Protein AF-A0AAE0EJJ4-F1 (afdb_monomer_lite)

Radius of gyration: 18.62 Å; chains: 1; bounding box: 40×28×56 Å

Sequence (105 aa):
MGSEPDEYFDWIATVKEVLKFKQVPKDRRVSLAATRLRGCVGAWCQQLKLARNMQGKPKIVASEKMKKHIRVAFLPHNYDRLMFQCLQNLKQRNLSIDDYTSDFY

Structure (mmCIF, N/CA/C/O backbone):
data_AF-A0AAE0EJJ4-F1
#
_entry.id   AF-A0AAE0EJJ4-F1
#
loop_
_atom_site.group_PDB
_atom_site.id
_atom_site.type_symbol
_atom_site.label_atom_id
_atom_site.label_alt_id
_atom_site.label_comp_id
_atom_site.label_asym_id
_atom_site.label_entity_id
_atom_site.label_seq_id
_atom_site.pdbx_PDB_ins_code
_atom_site.Cartn_x
_atom_site.Cartn_y
_atom_site.Cartn_z
_atom_site.occupancy
_atom_site.B_iso_or_equiv
_atom_site.auth_seq_id
_atom_site.auth_comp_id
_atom_site.auth_asym_id
_atom_site.auth_atom_id
_atom_site.pdbx_PDB_model_num
ATOM 1 N N . MET A 1 1 ? 8.387 -15.627 -7.793 1.00 41.75 1 MET A N 1
ATOM 2 C CA . MET A 1 1 ? 7.928 -14.805 -6.653 1.00 41.75 1 MET A CA 1
ATOM 3 C C . MET A 1 1 ? 7.786 -13.391 -7.181 1.00 41.75 1 MET A C 1
ATOM 5 O O . MET A 1 1 ? 8.735 -12.933 -7.804 1.00 41.75 1 MET A O 1
ATOM 9 N N . GLY A 1 2 ? 6.605 -12.776 -7.071 1.00 52.22 2 GLY A N 1
ATOM 10 C CA . GLY A 1 2 ? 6.385 -11.408 -7.556 1.00 52.22 2 GLY A CA 1
ATOM 11 C C . GLY A 1 2 ? 7.298 -10.426 -6.827 1.00 52.22 2 GLY A C 1
ATOM 12 O O . GLY A 1 2 ? 7.664 -10.665 -5.676 1.00 52.22 2 GLY A O 1
ATOM 13 N N . SER A 1 3 ? 7.723 -9.367 -7.509 1.00 62.94 3 SER A N 1
ATOM 14 C CA . SER A 1 3 ? 8.555 -8.345 -6.883 1.00 62.94 3 SER A CA 1
ATOM 15 C C . SER A 1 3 ? 7.719 -7.529 -5.881 1.00 62.94 3 SER A C 1
ATOM 17 O O . SER A 1 3 ? 6.515 -7.354 -6.073 1.00 62.94 3 SER A O 1
ATOM 19 N N . GLU A 1 4 ? 8.330 -7.025 -4.802 1.00 68.44 4 GLU A N 1
ATOM 20 C CA . GLU A 1 4 ? 7.642 -6.194 -3.792 1.00 68.44 4 GLU A CA 1
ATOM 21 C C . GLU A 1 4 ? 6.810 -5.025 -4.385 1.00 68.44 4 GLU A C 1
ATOM 23 O O . GLU A 1 4 ? 5.725 -4.745 -3.862 1.00 68.44 4 GLU A O 1
ATOM 28 N N . PRO A 1 5 ? 7.235 -4.365 -5.488 1.00 73.19 5 PRO A N 1
ATOM 29 C CA . PRO A 1 5 ? 6.418 -3.375 -6.191 1.00 73.19 5 PRO A CA 1
ATOM 30 C C . PRO A 1 5 ? 5.137 -3.938 -6.819 1.00 73.19 5 PRO A C 1
ATOM 32 O O . PRO A 1 5 ? 4.093 -3.290 -6.732 1.00 73.19 5 PRO A O 1
ATOM 35 N N . ASP A 1 6 ? 5.183 -5.124 -7.428 1.00 75.69 6 ASP A N 1
ATOM 36 C CA . ASP A 1 6 ? 4.019 -5.725 -8.095 1.00 75.69 6 ASP A CA 1
ATOM 37 C C . ASP A 1 6 ? 2.944 -6.103 -7.070 1.00 75.69 6 ASP A C 1
ATOM 39 O O . ASP A 1 6 ? 1.774 -5.754 -7.232 1.00 75.69 6 ASP A O 1
ATOM 43 N N . GLU A 1 7 ? 3.353 -6.698 -5.941 1.00 74.31 7 GLU A N 1
ATOM 44 C CA . GLU A 1 7 ? 2.444 -7.001 -4.826 1.00 74.31 7 GLU A CA 1
ATOM 45 C C . GLU A 1 7 ? 1.755 -5.737 -4.282 1.00 74.31 7 GLU A C 1
ATOM 47 O O . GLU A 1 7 ? 0.582 -5.768 -3.888 1.00 74.31 7 GLU A O 1
ATOM 52 N N . TYR A 1 8 ? 2.458 -4.600 -4.280 1.00 75.56 8 TYR A N 1
ATOM 53 C CA . TYR A 1 8 ? 1.885 -3.314 -3.894 1.00 75.56 8 TYR A CA 1
ATOM 54 C C . TYR A 1 8 ? 0.808 -2.833 -4.879 1.00 75.56 8 TYR A C 1
ATOM 56 O O . TYR A 1 8 ? -0.272 -2.405 -4.445 1.00 75.56 8 TYR A O 1
ATOM 64 N N . PHE A 1 9 ? 1.068 -2.892 -6.188 1.00 80.06 9 PHE A N 1
ATOM 65 C CA . PHE A 1 9 ? 0.102 -2.449 -7.199 1.00 80.06 9 PHE A CA 1
ATOM 66 C C . PHE A 1 9 ? -1.126 -3.359 -7.266 1.00 80.06 9 PHE A C 1
ATOM 68 O O . PHE A 1 9 ? -2.250 -2.842 -7.291 1.00 80.06 9 PHE A O 1
ATOM 75 N N . ASP A 1 10 ? -0.935 -4.675 -7.184 1.00 81.50 10 ASP A N 1
ATOM 76 C CA . ASP A 1 10 ? -2.021 -5.658 -7.137 1.00 81.50 10 ASP A CA 1
ATOM 77 C C . ASP A 1 10 ? -2.928 -5.438 -5.923 1.00 81.50 10 ASP A C 1
ATOM 79 O O . ASP A 1 10 ? -4.164 -5.451 -6.024 1.00 81.50 10 ASP A O 1
ATOM 83 N N . TRP A 1 11 ? -2.334 -5.148 -4.762 1.00 81.38 11 TRP A N 1
ATOM 84 C CA . TRP A 1 11 ? -3.098 -4.795 -3.571 1.00 81.38 11 TRP A CA 1
ATOM 85 C C . TRP A 1 11 ? -3.893 -3.494 -3.757 1.00 81.38 11 TRP A C 1
ATOM 87 O O . TRP A 1 11 ? -5.083 -3.449 -3.422 1.00 81.38 11 TRP A O 1
ATOM 97 N N . ILE A 1 12 ? -3.281 -2.438 -4.311 1.00 80.44 12 ILE A N 1
ATOM 98 C CA . ILE A 1 12 ? -3.973 -1.168 -4.592 1.00 80.44 12 ILE A CA 1
ATOM 99 C C . ILE A 1 12 ? -5.172 -1.400 -5.520 1.00 80.44 12 ILE A C 1
ATOM 101 O O . ILE A 1 12 ? -6.250 -0.850 -5.261 1.00 80.44 12 ILE A O 1
ATOM 105 N N . ALA A 1 13 ? -4.996 -2.185 -6.585 1.00 83.44 13 ALA A N 1
ATOM 106 C CA . ALA A 1 13 ? -6.049 -2.507 -7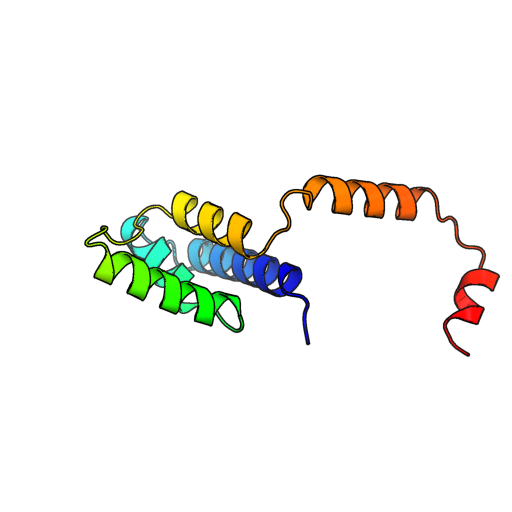.543 1.00 83.44 13 ALA A CA 1
ATOM 107 C C . ALA A 1 13 ? -7.207 -3.247 -6.857 1.00 83.44 13 ALA A C 1
ATOM 109 O O . ALA A 1 13 ? -8.346 -2.770 -6.879 1.00 83.44 13 ALA A O 1
ATOM 110 N N . THR A 1 14 ? -6.889 -4.319 -6.129 1.00 82.62 14 THR A N 1
ATOM 111 C CA . THR A 1 14 ? -7.864 -5.146 -5.405 1.00 82.62 14 THR A CA 1
ATOM 112 C C . THR A 1 14 ? -8.655 -4.330 -4.377 1.00 82.62 14 THR A C 1
ATOM 114 O O . THR A 1 14 ? -9.881 -4.420 -4.288 1.00 82.62 14 THR A O 1
ATOM 117 N N . VAL A 1 15 ? -7.982 -3.487 -3.586 1.00 81.50 15 VAL A N 1
ATOM 118 C CA . VAL A 1 15 ? -8.654 -2.655 -2.576 1.00 81.50 15 VAL A CA 1
ATOM 119 C C . VAL A 1 15 ? -9.566 -1.622 -3.229 1.00 81.50 15 VAL A C 1
ATOM 121 O O . VAL A 1 15 ? -10.688 -1.429 -2.759 1.00 81.50 15 VAL A O 1
ATOM 124 N N . LYS A 1 16 ? -9.129 -0.959 -4.307 1.00 81.00 16 LYS A N 1
ATOM 125 C CA . LYS A 1 16 ? -9.970 0.010 -5.028 1.00 81.00 16 LYS A CA 1
ATOM 126 C C . LYS A 1 16 ? -11.237 -0.647 -5.575 1.00 81.00 16 LYS A C 1
ATOM 128 O O . LYS A 1 16 ? -12.318 -0.080 -5.412 1.00 81.00 16 LYS A O 1
ATOM 133 N N . GLU A 1 17 ? -11.110 -1.828 -6.169 1.00 83.62 17 GLU A N 1
ATOM 134 C CA . GLU A 1 17 ? -12.235 -2.586 -6.717 1.00 83.62 17 GLU A CA 1
ATOM 135 C C . GLU A 1 17 ? -13.245 -2.964 -5.628 1.00 83.62 17 GLU A C 1
ATOM 137 O O . GLU A 1 17 ? -14.425 -2.623 -5.724 1.00 83.62 17 GLU A O 1
ATOM 142 N N . VAL A 1 18 ? -12.777 -3.567 -4.532 1.00 79.81 18 VAL A N 1
ATOM 143 C CA . VAL A 1 18 ? -13.637 -3.975 -3.411 1.00 79.81 18 VAL A CA 1
ATOM 144 C C . VAL A 1 18 ? -14.335 -2.770 -2.774 1.00 79.81 18 VAL A C 1
ATOM 146 O O . VAL A 1 18 ? -15.522 -2.843 -2.451 1.00 79.81 18 VAL A O 1
ATOM 149 N N . LEU A 1 19 ? -13.625 -1.651 -2.594 1.00 79.62 19 LEU A N 1
ATOM 150 C CA . LEU A 1 19 ? -14.198 -0.427 -2.030 1.00 79.62 19 LEU A CA 1
ATOM 151 C C . LEU A 1 19 ? -15.293 0.166 -2.921 1.00 79.62 19 LEU A C 1
ATOM 153 O O . LEU A 1 19 ? -16.303 0.635 -2.390 1.00 79.62 19 LEU A O 1
ATOM 157 N N . LYS A 1 20 ? -15.094 0.139 -4.245 1.00 79.94 20 LYS A N 1
ATOM 158 C CA . LYS A 1 20 ? -16.075 0.598 -5.235 1.00 79.94 20 LYS A CA 1
ATOM 159 C C . LYS A 1 20 ? -17.296 -0.318 -5.250 1.00 79.94 20 LYS A C 1
ATOM 161 O O . LYS A 1 20 ? -18.415 0.170 -5.139 1.00 79.94 20 LYS A O 1
ATOM 166 N N . PHE A 1 21 ? -17.080 -1.630 -5.313 1.00 78.75 21 PHE A N 1
ATOM 167 C CA . PHE A 1 21 ? -18.149 -2.624 -5.379 1.00 78.75 21 PHE A CA 1
ATOM 168 C C . PHE A 1 21 ? -19.016 -2.645 -4.112 1.00 78.75 21 PHE A C 1
ATOM 170 O O . PHE A 1 21 ? -20.240 -2.672 -4.189 1.00 78.75 21 PHE A O 1
ATOM 177 N N . LYS A 1 22 ? -18.397 -2.598 -2.926 1.00 80.31 22 LYS A N 1
ATOM 178 C CA . LYS A 1 22 ? -19.103 -2.704 -1.637 1.00 80.31 22 LYS A CA 1
ATOM 179 C C . LYS A 1 22 ? -19.611 -1.365 -1.082 1.00 80.31 22 LYS A C 1
ATOM 181 O O . LYS A 1 22 ? -20.136 -1.365 0.026 1.00 80.31 22 LYS A O 1
ATOM 186 N N . GLN A 1 23 ? -19.420 -0.243 -1.791 1.00 81.81 23 GLN A N 1
ATOM 187 C CA . GLN A 1 23 ? -19.802 1.113 -1.348 1.00 81.81 23 GLN A CA 1
ATOM 188 C C . GLN A 1 23 ? -19.411 1.401 0.114 1.00 81.81 23 GLN A C 1
ATOM 190 O O . GLN A 1 23 ? -20.178 1.926 0.918 1.00 81.81 23 GLN A O 1
ATOM 195 N N . VAL A 1 24 ? -18.191 1.006 0.480 1.00 78.38 24 VAL A N 1
ATOM 196 C CA . VAL A 1 24 ? -17.786 0.906 1.887 1.00 78.38 24 VAL A CA 1
ATOM 197 C C . VAL A 1 24 ? -17.747 2.297 2.541 1.00 78.38 24 VAL A C 1
ATOM 199 O O . VAL A 1 24 ? -17.097 3.202 1.989 1.00 78.38 24 VAL A O 1
ATOM 202 N N . PRO A 1 25 ? -18.359 2.472 3.728 1.00 80.19 25 PRO A N 1
ATOM 203 C CA . PRO A 1 25 ? -18.253 3.690 4.530 1.00 80.19 25 PRO A CA 1
ATOM 204 C C . PRO A 1 25 ? -16.795 4.069 4.819 1.00 80.19 25 PRO A C 1
ATOM 206 O O . PRO A 1 25 ? -15.949 3.194 5.021 1.00 80.19 25 PRO A O 1
ATOM 209 N N . LYS A 1 26 ? -16.476 5.374 4.803 1.00 74.69 26 LYS A N 1
ATOM 210 C CA . LYS A 1 26 ? -15.092 5.896 4.873 1.00 74.69 26 LYS A CA 1
ATOM 211 C C . LYS A 1 26 ? -14.316 5.387 6.098 1.00 74.69 26 LYS A C 1
ATOM 213 O O . LYS A 1 26 ? -13.133 5.080 5.971 1.00 74.69 26 LYS A O 1
ATOM 218 N N . ASP A 1 27 ? -14.987 5.245 7.233 1.00 77.69 27 ASP A N 1
ATOM 219 C CA . ASP A 1 27 ? -14.473 4.749 8.515 1.00 77.69 27 ASP A CA 1
ATOM 220 C C . ASP A 1 27 ? -14.047 3.270 8.476 1.00 77.69 27 ASP A C 1
ATOM 222 O O . ASP A 1 27 ? -13.112 2.872 9.172 1.00 77.69 27 ASP A O 1
ATOM 226 N N . ARG A 1 28 ? -14.659 2.453 7.607 1.00 79.19 28 ARG A N 1
ATOM 227 C CA . ARG A 1 28 ? -14.353 1.014 7.484 1.00 79.19 28 ARG A CA 1
ATOM 228 C C . ARG A 1 28 ? -13.341 0.688 6.390 1.00 79.19 28 ARG A C 1
ATOM 230 O O . ARG A 1 28 ? -12.793 -0.416 6.375 1.00 79.19 28 ARG A O 1
ATOM 237 N N . ARG A 1 29 ? -13.048 1.639 5.493 1.00 81.00 29 ARG A N 1
ATOM 238 C CA . ARG A 1 29 ? -12.181 1.410 4.321 1.00 81.00 29 ARG A CA 1
ATOM 239 C C . ARG A 1 29 ? -10.779 0.968 4.699 1.00 81.00 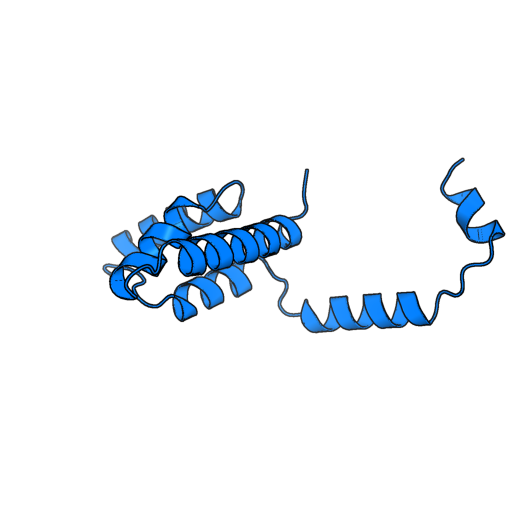29 ARG A C 1
ATOM 241 O O . ARG A 1 29 ? -10.242 0.076 4.057 1.00 81.00 29 ARG A O 1
ATOM 248 N N . VAL A 1 30 ? -10.192 1.563 5.738 1.00 76.38 30 VAL A N 1
ATOM 249 C CA . VAL A 1 30 ? -8.823 1.220 6.153 1.00 76.38 30 VAL A CA 1
ATOM 250 C C . VAL A 1 30 ? -8.758 -0.160 6.788 1.00 76.38 30 VAL A C 1
ATOM 252 O O . VAL A 1 30 ? -7.829 -0.911 6.509 1.00 76.38 30 VAL A O 1
ATOM 255 N N . SER A 1 31 ? -9.765 -0.518 7.587 1.00 77.19 31 SER A N 1
ATOM 256 C CA . SER A 1 31 ? -9.865 -1.862 8.156 1.00 77.19 31 SER A CA 1
ATOM 257 C C . SER A 1 31 ? -9.960 -2.913 7.046 1.00 77.19 31 SER A C 1
ATOM 259 O O . SER A 1 31 ? -9.184 -3.863 7.028 1.00 77.19 31 SER A O 1
ATOM 261 N N . LEU A 1 32 ? -10.826 -2.682 6.054 1.00 79.94 32 LEU A N 1
ATOM 262 C CA . LEU A 1 32 ? -10.988 -3.583 4.912 1.00 79.94 32 LEU A CA 1
ATOM 263 C C . LEU A 1 32 ? -9.743 -3.645 4.016 1.00 79.94 32 LEU A C 1
ATOM 265 O O . LEU A 1 32 ? -9.355 -4.713 3.558 1.00 79.94 32 LEU A O 1
ATOM 269 N N . ALA A 1 33 ? -9.094 -2.509 3.774 1.00 79.56 33 ALA A N 1
ATOM 270 C CA . ALA A 1 33 ? -7.853 -2.470 3.010 1.00 79.56 33 ALA A CA 1
ATOM 271 C C . ALA A 1 33 ? -6.748 -3.275 3.712 1.00 79.56 33 ALA A C 1
ATOM 273 O O . ALA A 1 33 ? -6.003 -4.003 3.059 1.00 79.56 33 ALA A O 1
ATOM 274 N N . ALA A 1 34 ? -6.686 -3.192 5.045 1.00 76.06 34 ALA A N 1
ATOM 275 C CA . ALA A 1 34 ? -5.708 -3.907 5.852 1.00 76.06 34 ALA A CA 1
ATOM 276 C C . ALA A 1 34 ? -5.956 -5.424 5.917 1.00 76.06 34 ALA A C 1
ATOM 278 O O . ALA A 1 34 ? -4.994 -6.171 6.065 1.00 76.06 34 ALA A O 1
ATOM 279 N N . THR A 1 35 ? -7.203 -5.900 5.807 1.00 77.25 35 THR A N 1
ATOM 280 C CA . THR A 1 35 ? -7.502 -7.349 5.762 1.00 77.25 35 THR A CA 1
ATOM 281 C C . THR A 1 35 ? -7.207 -7.982 4.406 1.00 77.25 35 THR A C 1
ATOM 283 O O . THR A 1 35 ? -7.113 -9.203 4.305 1.00 77.25 35 THR A O 1
ATOM 286 N N . ARG A 1 36 ? -7.066 -7.172 3.352 1.00 75.88 36 ARG A N 1
ATOM 287 C CA . ARG A 1 36 ? -6.721 -7.635 2.000 1.00 75.88 36 ARG A CA 1
ATOM 288 C C . ARG A 1 36 ? -5.221 -7.645 1.719 1.00 75.88 36 ARG A C 1
ATOM 290 O O . ARG A 1 36 ? -4.826 -8.101 0.654 1.00 75.88 36 ARG A O 1
ATOM 297 N N . LEU A 1 37 ? -4.402 -7.178 2.658 1.00 73.75 37 LEU A N 1
ATOM 298 C CA . LEU A 1 37 ? -2.951 -7.281 2.558 1.00 73.75 37 LEU A CA 1
ATOM 299 C C . LEU A 1 37 ? -2.516 -8.750 2.647 1.00 73.75 37 LEU A C 1
ATOM 301 O O . LEU A 1 37 ? -2.953 -9.477 3.540 1.00 73.75 37 LEU A O 1
ATOM 305 N N . ARG A 1 38 ? -1.651 -9.172 1.727 1.00 74.81 38 ARG A N 1
ATOM 306 C CA . ARG A 1 38 ? -1.029 -10.504 1.680 1.00 74.81 38 ARG A CA 1
ATOM 307 C C . ARG A 1 38 ? 0.486 -10.345 1.513 1.00 74.81 38 ARG A C 1
ATOM 309 O O . ARG A 1 38 ? 0.957 -9.218 1.364 1.00 74.81 38 ARG A O 1
ATOM 316 N N . GLY A 1 39 ? 1.227 -11.450 1.595 1.00 78.00 39 GLY A N 1
ATOM 317 C CA . GLY A 1 39 ? 2.674 -11.455 1.361 1.00 78.00 39 GLY A CA 1
ATOM 318 C C . GLY A 1 39 ? 3.438 -10.507 2.289 1.00 78.00 39 GLY A C 1
ATOM 319 O O . GLY A 1 39 ? 3.068 -10.319 3.458 1.00 78.00 39 GLY A O 1
ATOM 320 N N . CYS A 1 40 ? 4.482 -9.878 1.752 1.00 76.38 40 CYS A N 1
ATOM 321 C CA . CYS A 1 40 ? 5.354 -8.966 2.494 1.00 76.38 40 CYS A CA 1
ATOM 322 C C . CYS A 1 40 ? 4.589 -7.744 3.030 1.00 76.38 40 CYS A C 1
ATOM 324 O O . CYS A 1 40 ? 4.795 -7.312 4.169 1.00 76.38 40 CYS A O 1
ATOM 326 N N . VAL A 1 41 ? 3.617 -7.240 2.261 1.00 73.12 41 VAL A N 1
ATOM 327 C CA . VAL A 1 41 ? 2.800 -6.073 2.638 1.00 73.12 41 VAL A CA 1
ATOM 328 C C . VAL A 1 41 ? 1.902 -6.364 3.846 1.00 73.12 41 VAL A C 1
ATOM 330 O O . VAL A 1 41 ? 1.709 -5.508 4.718 1.00 73.12 41 VAL A O 1
ATOM 333 N N . GLY A 1 42 ? 1.390 -7.595 3.948 1.00 77.25 42 GLY A N 1
ATOM 334 C CA . GLY A 1 42 ? 0.635 -8.074 5.109 1.00 77.25 42 GLY A CA 1
ATOM 335 C C . GLY A 1 42 ? 1.477 -8.137 6.380 1.00 77.25 42 GLY A C 1
ATOM 336 O O . GLY A 1 42 ? 1.067 -7.595 7.412 1.00 77.25 42 GLY A O 1
ATOM 337 N N . ALA A 1 43 ? 2.664 -8.743 6.297 1.00 80.88 43 ALA A N 1
ATOM 338 C CA . ALA A 1 43 ? 3.585 -8.873 7.425 1.00 80.88 43 ALA A CA 1
ATOM 339 C C . ALA A 1 43 ? 4.03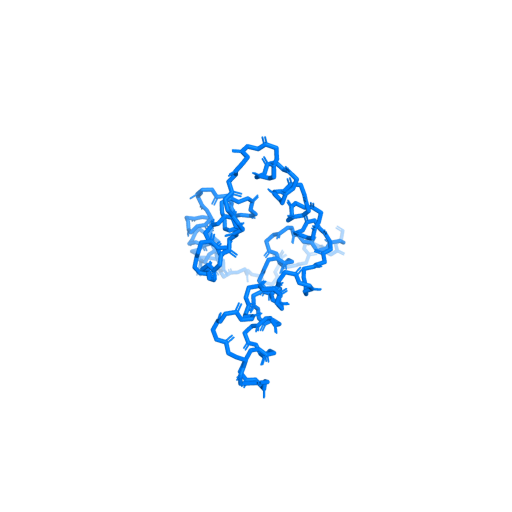0 -7.502 7.960 1.00 80.88 43 ALA A C 1
ATOM 341 O O . ALA A 1 43 ? 3.917 -7.230 9.160 1.00 80.88 43 ALA A O 1
ATOM 342 N N . TRP A 1 44 ? 4.427 -6.594 7.066 1.00 82.12 44 TRP A N 1
ATOM 343 C CA . TRP A 1 44 ? 4.804 -5.229 7.432 1.00 82.12 44 TRP A CA 1
ATOM 344 C C . TRP A 1 44 ? 3.657 -4.472 8.118 1.00 82.12 44 TRP A C 1
ATOM 346 O O . TRP A 1 44 ? 3.866 -3.776 9.111 1.00 82.12 44 TRP A O 1
ATOM 356 N N . CYS A 1 45 ? 2.412 -4.633 7.657 1.00 80.06 45 CYS A N 1
ATOM 357 C CA . CYS A 1 45 ? 1.277 -3.951 8.281 1.00 80.06 45 CYS A CA 1
ATOM 358 C C . CYS A 1 45 ? 1.009 -4.446 9.709 1.00 80.06 45 CYS A C 1
ATOM 360 O O . CYS A 1 45 ? 0.631 -3.649 10.572 1.00 80.06 45 CYS A O 1
ATOM 362 N N . GLN A 1 46 ? 1.226 -5.735 9.989 1.00 81.19 46 GLN A N 1
ATOM 363 C CA . GLN A 1 46 ? 1.151 -6.265 11.355 1.00 81.19 46 GLN A CA 1
ATOM 364 C C . GLN A 1 46 ? 2.251 -5.672 12.240 1.00 81.19 46 GLN A C 1
ATOM 366 O O . GLN A 1 46 ? 1.953 -5.170 13.324 1.00 81.19 46 GLN A O 1
ATOM 371 N N . GLN A 1 47 ? 3.491 -5.621 11.747 1.00 82.25 47 GLN A N 1
ATOM 372 C CA . GLN A 1 47 ? 4.597 -4.978 12.462 1.00 82.25 47 GLN A CA 1
ATOM 373 C C . GLN A 1 47 ? 4.323 -3.492 12.729 1.00 82.25 47 GLN A C 1
ATOM 375 O O . GLN A 1 47 ? 4.523 -3.017 13.846 1.00 82.25 47 GLN A O 1
ATOM 380 N N . LEU A 1 48 ? 3.773 -2.764 11.753 1.00 81.81 48 LEU A N 1
ATOM 381 C CA . LEU A 1 48 ? 3.391 -1.362 11.919 1.00 81.81 48 LEU A CA 1
ATOM 382 C C . LEU A 1 48 ? 2.316 -1.186 13.001 1.00 81.81 48 LEU A C 1
ATOM 384 O O . LEU A 1 48 ? 2.389 -0.246 13.795 1.00 81.81 48 LEU A O 1
ATOM 388 N N . LYS A 1 49 ? 1.310 -2.071 13.049 1.00 80.69 49 LYS A N 1
ATOM 389 C CA . LYS A 1 49 ? 0.273 -2.042 14.094 1.00 80.69 49 LYS A CA 1
ATOM 390 C C . LYS A 1 49 ? 0.879 -2.269 15.476 1.00 80.69 49 LYS A C 1
ATOM 392 O O . LYS A 1 49 ? 0.561 -1.506 16.386 1.00 80.69 49 LYS A O 1
ATOM 397 N N . LEU A 1 50 ? 1.764 -3.257 15.614 1.00 84.31 50 LEU A N 1
ATOM 398 C CA . LEU A 1 50 ? 2.464 -3.552 16.867 1.00 84.31 50 LEU A CA 1
ATOM 399 C C . LEU A 1 50 ? 3.328 -2.366 17.313 1.00 84.31 50 LEU A C 1
ATOM 401 O O . LEU A 1 50 ? 3.161 -1.876 18.427 1.00 84.31 50 LEU A O 1
ATOM 405 N N . ALA A 1 51 ? 4.162 -1.828 16.420 1.00 84.56 51 ALA A N 1
ATOM 406 C CA . ALA A 1 51 ? 5.021 -0.681 16.706 1.00 84.56 51 ALA A CA 1
ATOM 407 C C . ALA A 1 51 ? 4.222 0.559 17.136 1.00 84.56 51 ALA A C 1
ATOM 409 O O . ALA A 1 51 ? 4.600 1.253 18.078 1.00 84.56 51 ALA A O 1
ATOM 410 N N . ARG A 1 52 ? 3.083 0.834 16.488 1.00 84.94 52 ARG A N 1
ATOM 411 C CA . ARG A 1 52 ? 2.206 1.949 16.881 1.00 84.94 52 ARG A CA 1
ATOM 412 C C . ARG A 1 52 ? 1.529 1.719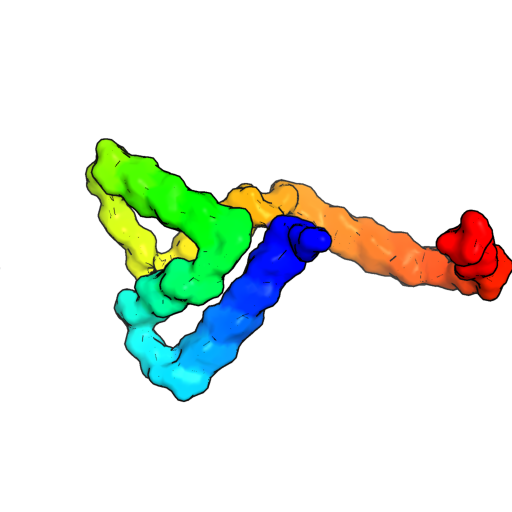 18.226 1.00 84.94 52 ARG A C 1
ATOM 414 O O . ARG A 1 52 ? 1.407 2.682 18.977 1.00 84.94 52 ARG A O 1
ATOM 421 N N . ASN A 1 53 ? 1.114 0.486 18.517 1.00 83.44 53 ASN A N 1
ATOM 422 C CA . ASN A 1 53 ? 0.507 0.133 19.798 1.00 83.44 53 ASN A CA 1
ATOM 423 C C . ASN A 1 53 ? 1.501 0.341 20.950 1.00 83.44 53 ASN A C 1
ATOM 425 O O . ASN A 1 53 ? 1.166 0.994 21.930 1.00 83.44 53 ASN A O 1
ATOM 429 N N . MET A 1 54 ? 2.751 -0.107 20.779 1.00 86.69 54 MET A N 1
ATOM 430 C CA . MET A 1 54 ? 3.822 0.128 21.759 1.00 86.69 54 MET A CA 1
ATOM 431 C C . MET A 1 54 ? 4.119 1.619 21.963 1.00 86.69 54 MET A C 1
ATOM 433 O O . MET A 1 54 ? 4.439 2.044 23.064 1.00 86.69 54 MET A O 1
ATOM 437 N N . GLN A 1 55 ? 3.989 2.430 20.912 1.00 87.62 55 GLN A N 1
ATOM 438 C CA . GLN A 1 55 ? 4.194 3.881 20.976 1.00 87.62 55 GLN A CA 1
ATOM 439 C C . GLN A 1 55 ? 2.955 4.662 21.455 1.00 87.62 55 GLN A C 1
ATOM 441 O O . GLN A 1 55 ? 2.963 5.890 21.388 1.00 87.62 55 GLN A O 1
ATOM 446 N N . GLY A 1 56 ? 1.863 3.991 21.847 1.00 84.00 56 GLY A N 1
ATOM 447 C CA . GLY A 1 56 ? 0.608 4.642 22.247 1.00 84.00 56 GLY A CA 1
ATOM 448 C C . GLY A 1 56 ? -0.063 5.455 21.130 1.00 84.00 56 GLY A C 1
ATOM 449 O O . GLY A 1 56 ? -0.913 6.306 21.387 1.00 84.00 56 GLY A O 1
ATOM 450 N N . LYS A 1 57 ? 0.322 5.237 19.865 1.00 82.56 57 LYS A N 1
ATOM 451 C CA . LYS A 1 57 ? -0.187 6.012 18.728 1.00 82.56 57 LYS A CA 1
ATOM 452 C C . LYS A 1 57 ? -1.548 5.470 18.280 1.00 82.56 57 LYS A C 1
ATOM 454 O O . LYS A 1 57 ? -1.705 4.257 18.134 1.00 82.56 57 LYS A O 1
ATOM 459 N N . PRO A 1 58 ? -2.513 6.340 17.924 1.00 75.69 58 PRO A N 1
ATOM 460 C CA . PRO A 1 58 ? -3.833 5.901 17.480 1.00 75.69 58 PRO A CA 1
ATOM 461 C C . PRO A 1 58 ? -3.755 5.088 16.181 1.00 75.69 58 PRO A C 1
ATOM 463 O O . PRO A 1 58 ? -2.813 5.228 15.388 1.00 75.69 58 PRO A O 1
ATOM 466 N N . LYS A 1 59 ? -4.769 4.251 15.933 1.00 72.69 59 LYS A N 1
ATOM 467 C CA . LYS A 1 59 ? -4.891 3.477 14.688 1.00 72.69 59 LYS A CA 1
ATOM 468 C C . LYS A 1 59 ? -4.900 4.414 13.474 1.00 72.69 59 LYS A C 1
ATOM 470 O O . LYS A 1 59 ? -5.375 5.547 13.539 1.00 72.69 59 LYS A O 1
ATOM 475 N N . ILE A 1 60 ? -4.363 3.950 12.348 1.00 70.81 60 ILE A N 1
ATOM 476 C CA . ILE A 1 60 ? -4.415 4.712 11.097 1.00 70.81 60 ILE A CA 1
ATOM 477 C C . ILE A 1 60 ? -5.857 4.650 10.585 1.00 70.81 60 ILE A C 1
ATOM 479 O O . ILE A 1 60 ? -6.292 3.610 10.109 1.00 70.81 60 ILE A O 1
ATOM 483 N N . VAL A 1 61 ? -6.601 5.750 10.715 1.00 63.69 61 VAL A N 1
ATOM 484 C CA . VAL A 1 61 ? -8.005 5.847 10.260 1.00 63.69 61 VAL A CA 1
ATOM 485 C C . VAL A 1 61 ? -8.104 6.419 8.840 1.00 63.69 61 VAL A C 1
ATOM 487 O O . VAL A 1 61 ? -9.055 6.156 8.114 1.00 63.69 61 VAL A O 1
ATOM 490 N N . ALA A 1 62 ? -7.094 7.175 8.399 1.00 69.88 62 ALA A N 1
ATOM 491 C CA . ALA A 1 62 ? -7.088 7.802 7.081 1.00 69.88 62 ALA A CA 1
ATOM 492 C C . ALA A 1 62 ? -6.461 6.884 6.021 1.00 69.88 62 ALA A C 1
ATOM 494 O O . ALA A 1 62 ? -5.281 6.537 6.110 1.00 69.88 62 ALA A O 1
ATOM 495 N N . SER A 1 63 ? -7.228 6.563 4.975 1.00 63.12 63 SER A N 1
ATOM 496 C CA . SER A 1 63 ? -6.757 5.752 3.841 1.00 63.12 63 SER A CA 1
ATOM 497 C C . SER A 1 63 ? -5.515 6.338 3.165 1.00 63.12 63 SER A C 1
ATOM 499 O O . SER A 1 63 ? -4.648 5.580 2.743 1.00 63.12 63 SER A O 1
ATOM 501 N N . GLU A 1 64 ? -5.392 7.665 3.110 1.00 67.44 64 GLU A N 1
ATOM 502 C CA . GLU A 1 64 ? -4.230 8.345 2.524 1.00 67.44 64 GLU A CA 1
ATOM 503 C C . GLU A 1 64 ? -2.960 8.178 3.363 1.00 67.44 64 GLU A C 1
ATOM 505 O O . GLU A 1 64 ? -1.874 7.976 2.823 1.00 67.44 64 GLU A O 1
ATOM 510 N N . LYS A 1 65 ? -3.084 8.154 4.698 1.00 75.69 65 LYS A N 1
ATOM 511 C CA . LYS A 1 65 ? -1.944 7.862 5.579 1.00 75.69 65 LYS A CA 1
ATOM 512 C C . LYS A 1 65 ? -1.463 6.423 5.393 1.00 75.69 65 LYS A C 1
ATOM 514 O O . LYS A 1 65 ? -0.258 6.200 5.341 1.00 75.69 65 LYS A O 1
ATOM 519 N N . MET A 1 66 ? -2.385 5.467 5.248 1.00 74.00 66 MET A N 1
ATOM 520 C CA . MET A 1 66 ? -2.029 4.067 4.990 1.00 74.00 66 MET A CA 1
ATOM 521 C C . MET A 1 66 ? -1.288 3.918 3.655 1.00 74.00 66 MET A C 1
ATOM 523 O O . MET A 1 66 ? -0.201 3.349 3.629 1.00 74.00 66 MET A O 1
ATOM 527 N N . LYS A 1 67 ? -1.813 4.508 2.571 1.00 73.50 67 LYS A N 1
ATOM 528 C CA . LYS A 1 67 ? -1.140 4.514 1.260 1.00 73.50 67 LYS A CA 1
ATOM 529 C C . LYS A 1 67 ? 0.254 5.130 1.332 1.00 73.50 67 LYS A C 1
ATOM 531 O O . LYS A 1 67 ? 1.185 4.570 0.770 1.00 73.50 67 LYS A O 1
ATOM 536 N N . LYS A 1 68 ? 0.418 6.252 2.045 1.00 80.75 68 LYS A N 1
ATOM 537 C CA . LYS A 1 68 ? 1.723 6.910 2.198 1.00 80.75 68 LYS A CA 1
ATOM 538 C C . LYS A 1 68 ? 2.740 6.007 2.894 1.00 80.75 68 LYS A C 1
ATOM 540 O O . LYS A 1 68 ? 3.865 5.906 2.421 1.00 80.75 68 LYS A O 1
ATOM 545 N N . HIS A 1 69 ? 2.360 5.354 3.993 1.00 76.31 69 HIS A N 1
ATOM 546 C CA . HIS A 1 69 ? 3.283 4.466 4.700 1.00 76.31 69 HIS A CA 1
ATOM 547 C C . HIS A 1 69 ? 3.666 3.244 3.861 1.00 76.31 69 HIS A C 1
ATOM 549 O O . HIS A 1 69 ? 4.835 2.880 3.846 1.00 76.31 69 HIS A O 1
ATOM 555 N N . ILE A 1 70 ? 2.713 2.660 3.130 1.00 73.81 70 ILE A N 1
ATOM 556 C CA . ILE A 1 70 ? 2.993 1.528 2.242 1.00 73.81 70 ILE A CA 1
ATOM 557 C C . ILE A 1 70 ? 3.876 1.976 1.066 1.00 73.81 70 ILE A C 1
ATOM 559 O O . ILE A 1 70 ? 4.864 1.318 0.776 1.00 73.81 70 ILE A O 1
ATOM 563 N N . ARG A 1 71 ? 3.615 3.139 0.450 1.00 80.06 71 ARG A N 1
ATOM 564 C CA . ARG A 1 71 ? 4.485 3.696 -0.603 1.00 80.06 71 ARG A CA 1
ATOM 565 C C . ARG A 1 71 ? 5.925 3.862 -0.116 1.00 80.06 71 ARG A C 1
ATOM 567 O O . ARG A 1 71 ? 6.837 3.488 -0.827 1.00 80.06 71 ARG A O 1
ATOM 574 N N . VAL A 1 72 ? 6.133 4.390 1.089 1.00 81.25 72 VAL A N 1
ATOM 575 C CA . VAL A 1 72 ? 7.486 4.555 1.654 1.00 81.25 72 VAL A CA 1
ATOM 576 C C . VAL A 1 72 ? 8.158 3.213 1.962 1.00 81.25 72 VAL A C 1
ATOM 578 O O . VAL A 1 72 ? 9.373 3.118 1.858 1.00 81.25 72 VAL A O 1
ATOM 581 N N . ALA A 1 73 ? 7.391 2.199 2.362 1.00 78.19 73 ALA A N 1
ATOM 582 C CA . ALA A 1 73 ? 7.936 0.894 2.724 1.00 78.19 73 ALA A CA 1
ATOM 583 C C . ALA A 1 73 ? 8.264 0.009 1.511 1.00 78.19 73 ALA A C 1
ATOM 585 O O . ALA A 1 73 ? 9.216 -0.755 1.581 1.00 78.19 73 ALA A O 1
ATOM 586 N N . PHE A 1 74 ? 7.490 0.115 0.426 1.00 75.19 74 PHE A N 1
ATOM 587 C CA . PHE A 1 74 ? 7.542 -0.824 -0.704 1.00 75.19 74 PHE A CA 1
ATOM 588 C C . PHE A 1 74 ? 8.006 -0.204 -2.025 1.00 75.19 74 PHE A C 1
ATOM 590 O O . PHE A 1 74 ? 8.286 -0.931 -2.973 1.00 75.19 74 PHE A O 1
ATOM 597 N N . LEU A 1 75 ? 8.087 1.127 -2.121 1.00 80.31 75 LEU A N 1
ATOM 598 C CA . LEU A 1 75 ? 8.600 1.800 -3.312 1.00 80.31 75 LEU A CA 1
ATOM 599 C C . LEU A 1 75 ? 9.910 2.521 -2.975 1.00 80.31 75 LEU A C 1
ATOM 601 O O . LEU A 1 75 ? 9.937 3.336 -2.046 1.00 80.31 75 LEU A O 1
ATOM 605 N N . PRO A 1 76 ? 10.988 2.278 -3.746 1.00 79.81 76 PRO A N 1
ATOM 606 C CA . PRO A 1 76 ? 12.210 3.060 -3.644 1.00 79.81 76 PRO A CA 1
ATOM 607 C C . PRO A 1 76 ? 11.919 4.560 -3.748 1.00 79.81 76 PRO A C 1
ATOM 609 O O . PRO A 1 76 ? 11.046 4.986 -4.507 1.00 79.81 76 PRO A O 1
ATOM 612 N N . HIS A 1 77 ? 12.683 5.394 -3.041 1.00 79.81 77 HIS A N 1
ATOM 613 C CA . HIS A 1 77 ? 12.500 6.850 -3.100 1.00 79.81 77 HIS A CA 1
ATOM 614 C C . HIS A 1 77 ? 12.629 7.408 -4.531 1.00 79.81 77 HIS A C 1
ATOM 616 O O . HIS A 1 77 ? 11.978 8.384 -4.892 1.00 79.81 77 HIS A O 1
ATOM 622 N N . ASN A 1 78 ? 13.436 6.752 -5.364 1.00 81.31 78 ASN A N 1
ATOM 623 C CA . ASN A 1 78 ? 13.653 7.068 -6.770 1.00 81.31 78 ASN A CA 1
ATOM 624 C C . ASN A 1 78 ? 12.749 6.271 -7.728 1.00 81.31 78 ASN A C 1
ATOM 626 O O . ASN A 1 78 ? 13.034 6.261 -8.923 1.00 81.31 78 ASN A O 1
ATOM 630 N N . TYR A 1 79 ? 11.685 5.612 -7.253 1.00 80.56 79 TYR A N 1
ATOM 631 C CA . TYR A 1 79 ? 10.823 4.768 -8.090 1.00 80.56 79 TYR A CA 1
ATOM 632 C C . TYR A 1 79 ? 10.297 5.503 -9.330 1.00 80.56 79 TYR A C 1
ATOM 634 O O . TYR A 1 79 ? 10.396 4.985 -10.438 1.00 80.56 79 TYR A O 1
ATOM 642 N N . ASP A 1 80 ? 9.833 6.746 -9.168 1.00 81.19 80 ASP A N 1
ATOM 643 C CA . ASP A 1 80 ? 9.320 7.553 -10.283 1.00 81.19 80 ASP A CA 1
ATOM 644 C C . ASP A 1 80 ? 10.420 7.807 -11.341 1.00 81.19 80 ASP A C 1
ATOM 646 O O . ASP A 1 80 ? 10.166 7.753 -12.545 1.00 81.19 80 ASP A O 1
ATOM 650 N N . ARG A 1 81 ? 11.675 7.998 -10.903 1.00 83.25 81 ARG A N 1
ATOM 651 C CA . ARG A 1 81 ? 12.843 8.149 -11.787 1.00 83.25 81 ARG A CA 1
ATOM 652 C C . ARG A 1 81 ? 13.224 6.833 -12.465 1.00 83.25 81 ARG A C 1
ATOM 654 O O . ARG A 1 81 ? 13.532 6.856 -13.653 1.00 83.25 81 ARG A O 1
ATOM 661 N N . LEU A 1 82 ? 13.189 5.712 -11.743 1.00 82.69 82 LEU A N 1
ATOM 662 C CA . LEU A 1 82 ? 13.456 4.381 -12.299 1.00 82.69 82 LEU A CA 1
ATOM 663 C C . LEU A 1 82 ? 12.427 4.019 -13.373 1.00 82.69 82 LEU A C 1
ATOM 665 O O . LEU A 1 82 ? 12.806 3.595 -14.457 1.00 82.69 82 LEU A O 1
ATOM 669 N N . MET A 1 83 ? 11.140 4.264 -13.122 1.00 80.81 83 MET A N 1
ATOM 670 C CA . MET A 1 83 ? 10.085 4.040 -14.115 1.00 80.81 83 MET A CA 1
ATOM 671 C C . MET A 1 83 ? 10.236 4.942 -15.333 1.00 80.81 83 MET A C 1
ATOM 673 O O . MET A 1 83 ? 10.065 4.479 -16.460 1.00 80.81 83 MET A O 1
ATOM 677 N N . PHE A 1 84 ? 10.613 6.207 -15.136 1.00 80.25 84 PHE A N 1
ATOM 678 C CA . PHE A 1 84 ? 10.912 7.094 -16.255 1.00 80.25 84 PHE A CA 1
ATOM 679 C C . PHE A 1 84 ? 12.107 6.590 -17.075 1.00 80.25 84 PHE A C 1
ATOM 681 O O . PHE A 1 84 ? 12.031 6.567 -18.298 1.00 80.25 84 PHE A O 1
ATOM 688 N N . GLN A 1 85 ? 13.182 6.135 -16.426 1.00 82.50 85 GLN A N 1
ATOM 689 C CA . GLN A 1 85 ? 14.337 5.542 -17.106 1.00 82.50 85 GLN A CA 1
ATOM 690 C C . GLN A 1 85 ? 13.968 4.264 -17.862 1.00 82.50 85 GLN A C 1
ATOM 692 O O . GLN A 1 85 ? 14.334 4.136 -19.024 1.00 82.50 85 GLN A O 1
ATOM 697 N N . CYS A 1 86 ? 13.194 3.357 -17.262 1.00 78.75 86 CYS A N 1
ATOM 698 C CA . CYS A 1 86 ? 12.669 2.181 -17.955 1.00 78.75 86 CYS A CA 1
ATOM 699 C C . CYS A 1 86 ? 11.847 2.581 -19.184 1.00 78.75 86 CYS A C 1
ATOM 701 O O . CYS A 1 86 ? 12.059 2.027 -20.255 1.00 78.75 86 CYS A O 1
ATOM 703 N N . LEU A 1 87 ? 10.960 3.574 -19.065 1.00 76.62 87 LEU A N 1
ATOM 704 C CA . LEU A 1 87 ? 10.154 4.058 -20.187 1.00 76.62 87 LEU A CA 1
ATOM 705 C C . LEU A 1 87 ? 11.012 4.672 -21.301 1.00 76.62 87 LEU A C 1
ATOM 707 O O . LEU A 1 87 ? 10.736 4.438 -22.475 1.00 76.62 87 LEU A O 1
ATOM 711 N N . GLN A 1 88 ? 12.035 5.455 -20.953 1.00 75.88 88 GLN A N 1
ATOM 712 C CA . GLN A 1 88 ? 12.970 6.014 -21.934 1.00 75.88 88 GLN A CA 1
ATOM 713 C C . GLN A 1 88 ? 13.776 4.910 -22.615 1.00 75.88 88 GLN A C 1
ATOM 715 O O . GLN A 1 88 ? 13.835 4.883 -23.839 1.00 75.88 88 GLN A O 1
ATOM 720 N N . ASN A 1 89 ? 14.288 3.943 -21.853 1.00 72.75 89 ASN A N 1
ATOM 721 C CA . ASN A 1 89 ? 15.001 2.789 -22.394 1.00 72.75 89 ASN A CA 1
ATOM 722 C C . ASN A 1 89 ? 14.101 1.939 -23.300 1.00 72.75 89 ASN A C 1
ATOM 724 O O . ASN A 1 89 ? 14.566 1.485 -24.334 1.00 72.75 89 ASN A O 1
ATOM 728 N N . LEU A 1 90 ? 12.818 1.765 -22.965 1.00 67.44 90 LEU A N 1
ATOM 729 C CA . LEU A 1 90 ? 11.833 1.079 -23.811 1.00 67.44 90 LEU A CA 1
ATOM 730 C C . LEU A 1 90 ? 11.555 1.843 -25.110 1.00 67.44 90 LEU A C 1
ATOM 732 O O . LEU A 1 90 ? 11.409 1.228 -26.157 1.00 67.44 90 LEU A O 1
ATOM 736 N N . LYS A 1 91 ? 11.500 3.179 -25.059 1.00 61.16 91 LYS A N 1
ATOM 737 C CA . LYS A 1 91 ? 11.345 4.027 -26.253 1.00 61.16 91 LYS A CA 1
ATOM 738 C C . LYS A 1 91 ? 12.614 4.102 -27.104 1.00 61.16 91 LYS A C 1
ATOM 740 O O . LYS A 1 91 ? 12.516 4.338 -28.301 1.00 61.16 91 LYS A O 1
ATOM 745 N N . GLN A 1 92 ? 13.786 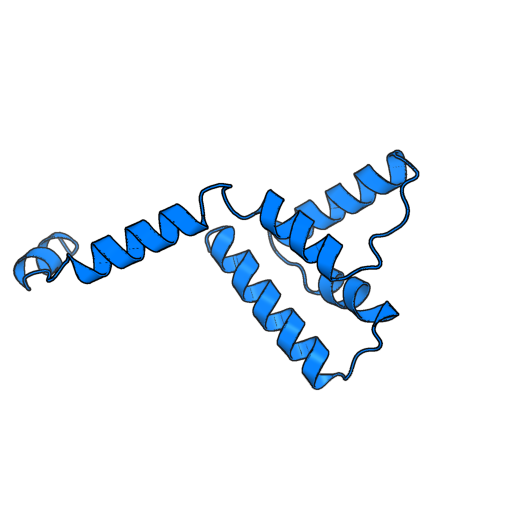3.951 -26.490 1.00 58.34 92 GLN A N 1
ATOM 746 C CA . GLN A 1 92 ? 15.080 3.968 -27.174 1.00 58.34 92 GLN A CA 1
ATOM 747 C C . GLN A 1 92 ? 15.480 2.587 -27.714 1.00 58.34 92 GLN A C 1
ATOM 749 O O . GLN A 1 92 ? 16.179 2.519 -28.721 1.00 58.34 92 GLN A O 1
ATOM 754 N N . ARG A 1 93 ? 15.011 1.486 -27.108 1.00 51.62 93 ARG A N 1
ATOM 755 C CA . ARG A 1 93 ? 15.149 0.123 -27.642 1.00 51.62 93 ARG A CA 1
ATOM 756 C C . ARG A 1 93 ? 14.117 -0.121 -28.751 1.00 51.62 93 ARG A C 1
ATOM 758 O O . ARG A 1 93 ? 13.086 -0.744 -28.533 1.00 51.62 93 ARG A O 1
ATOM 765 N N . ASN A 1 94 ? 14.449 0.287 -29.972 1.00 56.81 94 ASN A N 1
ATOM 766 C CA . ASN A 1 94 ? 14.055 -0.490 -31.148 1.00 56.81 94 ASN A CA 1
ATOM 767 C C . ASN A 1 94 ? 15.015 -1.683 -31.222 1.00 56.81 94 ASN A C 1
ATOM 769 O O . ASN A 1 94 ? 16.045 -1.599 -31.886 1.00 56.81 94 ASN A O 1
ATOM 773 N N . LEU A 1 95 ? 14.746 -2.743 -30.458 1.00 59.19 95 LEU A N 1
ATOM 774 C CA . LEU A 1 95 ? 15.554 -3.959 -30.546 1.00 59.19 95 LEU A CA 1
ATOM 775 C C . LEU A 1 95 ? 15.392 -4.560 -31.943 1.00 59.19 95 LEU A C 1
ATOM 777 O O . LEU A 1 95 ? 14.266 -4.757 -32.408 1.00 59.19 95 LEU A O 1
ATOM 781 N N . SER A 1 96 ? 16.515 -4.834 -32.605 1.00 61.22 96 SER A N 1
ATOM 782 C CA . SER A 1 96 ? 16.529 -5.681 -33.795 1.00 61.22 96 SER A CA 1
ATOM 783 C C . SER A 1 96 ? 16.097 -7.094 -33.390 1.00 61.22 96 SER A C 1
ATOM 785 O O . SER A 1 96 ? 16.331 -7.510 -32.257 1.00 61.22 96 SER A O 1
ATOM 787 N N . ILE A 1 97 ? 15.480 -7.848 -34.305 1.00 57.81 97 ILE A N 1
ATOM 788 C CA . ILE A 1 97 ? 15.089 -9.257 -34.087 1.00 57.81 97 ILE A CA 1
ATOM 789 C C . ILE A 1 97 ? 16.272 -10.089 -33.554 1.00 57.81 97 ILE A C 1
ATOM 791 O O . ILE A 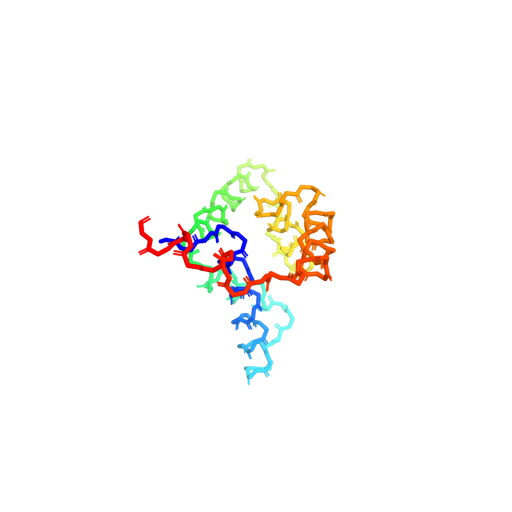1 97 ? 16.074 -10.982 -32.735 1.00 57.81 97 ILE A O 1
ATOM 795 N N . ASP A 1 98 ? 17.491 -9.728 -33.955 1.00 56.62 98 ASP A N 1
ATOM 796 C CA . ASP A 1 98 ? 18.743 -10.377 -33.555 1.00 56.62 98 ASP A CA 1
ATOM 797 C C . ASP A 1 98 ? 19.043 -10.245 -32.046 1.00 56.62 98 ASP A C 1
ATOM 799 O O . ASP A 1 98 ? 19.547 -11.178 -31.418 1.00 56.62 98 ASP A O 1
ATOM 803 N N . ASP A 1 99 ? 18.644 -9.126 -31.427 1.00 59.59 99 ASP A N 1
ATOM 804 C CA . ASP A 1 99 ? 18.829 -8.895 -29.989 1.00 59.59 99 ASP A CA 1
ATOM 805 C C . ASP A 1 99 ? 17.865 -9.738 -29.136 1.00 59.59 99 ASP A C 1
ATOM 807 O O . ASP A 1 99 ? 18.147 -10.004 -27.970 1.00 59.59 99 ASP A O 1
ATOM 811 N N . TYR A 1 100 ? 16.732 -10.185 -29.697 1.00 53.06 100 TYR A N 1
ATOM 812 C CA . TYR A 1 100 ? 15.794 -11.075 -29.001 1.00 53.06 100 TYR A CA 1
ATOM 813 C C . TYR A 1 100 ? 16.261 -12.537 -28.989 1.00 53.06 100 TYR A C 1
ATOM 815 O O . TYR A 1 100 ? 15.918 -13.279 -28.069 1.00 53.06 100 TYR A O 1
ATOM 823 N N . THR A 1 101 ? 17.039 -12.969 -29.984 1.00 59.19 101 THR A N 1
ATOM 824 C CA . THR A 1 101 ? 17.500 -14.362 -30.093 1.00 59.19 101 THR A CA 1
ATOM 825 C C . THR A 1 101 ? 18.648 -14.715 -29.148 1.00 59.19 101 THR A C 1
ATOM 827 O O . THR A 1 101 ? 18.823 -15.894 -28.853 1.00 59.19 101 THR A O 1
ATOM 830 N N . SER A 1 102 ? 19.387 -13.735 -28.616 1.00 57.62 102 SER A N 1
ATOM 831 C CA . SER A 1 102 ? 20.475 -13.995 -27.658 1.00 57.62 102 SER A CA 1
ATOM 832 C C . SER A 1 102 ? 19.995 -14.287 -26.231 1.00 57.62 102 SER A C 1
ATOM 834 O O . SER A 1 102 ? 20.761 -14.854 -25.461 1.00 57.62 102 SER A O 1
ATOM 836 N N . ASP A 1 103 ? 18.760 -13.923 -25.875 1.00 50.56 103 ASP A N 1
ATOM 837 C CA . ASP A 1 103 ? 18.201 -14.161 -24.532 1.00 50.56 103 ASP A CA 1
ATOM 838 C C . ASP A 1 103 ? 17.507 -15.540 -24.411 1.00 50.56 103 ASP A C 1
ATOM 840 O O . ASP A 1 103 ? 17.021 -15.900 -23.337 1.00 50.56 103 ASP A O 1
ATOM 844 N N . PHE A 1 104 ? 17.447 -16.320 -25.501 1.00 52.19 104 PHE A N 1
ATOM 845 C CA . PHE A 1 104 ? 16.828 -17.655 -25.555 1.00 52.19 104 PHE A CA 1
ATOM 846 C C . PHE A 1 104 ? 17.823 -18.817 -25.763 1.00 52.19 104 PHE A C 1
ATOM 848 O O . PHE A 1 104 ? 17.375 -19.961 -25.881 1.00 52.19 104 PHE A O 1
ATOM 855 N N . TYR A 1 105 ? 19.135 -18.550 -25.772 1.00 41.94 105 TYR A N 1
ATOM 856 C CA . TYR A 1 105 ? 20.199 -19.567 -25.773 1.00 41.94 105 TYR A CA 1
ATOM 857 C C . TYR A 1 105 ? 21.013 -19.548 -24.479 1.00 41.94 105 TYR A C 1
ATOM 859 O O . TYR A 1 105 ? 21.316 -18.441 -23.984 1.00 41.94 105 TYR A O 1
#

Organism: NCBI:txid43782

pLDDT: mean 74.35, std 10.0, range [41.75, 87.62]

Secondary structure (DSSP, 8-state):
---HHHHHHHHHHHHHHHHHHTT--HHHHHHHHHHT--HHHHHHHHHHHHHHHHTTPPP---HHHHHHHHHHHHS-TTHHHHHHHHHHHHHH----HHHHHTT--

Foldseek 3Di:
DDALVVLLVVLVVVLVVCCVVVVDDLQCSVVVSLVSRDDPRVVVVVVVVVVCVVVVHDDDRHPVVSNVVSCVVRADPCNVVVVVVVVVVVVVPPDDPVNVVVVVD